Protein AF-A0A3M1D8J7-F1 (afdb_monomer_lite)

pLDDT: mean 91.41, std 10.43, range [51.34, 98.31]

Radius of gyration: 14.9 Å; chains: 1; bounding box: 29×40×41 Å

Sequence (67 aa):
LVEFETVLRTPIFDFHSVPTIEKLPSLNGTLNTYYCGSHFGHGLHEDAVRSAVDVATMLGVELPWKQ

Secondary structure (DSSP, 8-state):
--------------TTTHHHHTTGGGGTTGGG----SGGGTTSSHHHHHHHHHHHHHHTTPPPTT--

Structure (mmCIF, N/CA/C/O backbone):
data_AF-A0A3M1D8J7-F1
#
_entry.id   AF-A0A3M1D8J7-F1
#
loop_
_atom_site.group_PDB
_atom_site.id
_atom_site.type_symbol
_atom_site.label_atom_id
_atom_site.label_alt_id
_atom_site.label_comp_id
_atom_site.label_asym_id
_atom_site.label_entity_id
_atom_site.label_seq_id
_atom_site.pdbx_PDB_ins_code
_atom_site.Cartn_x
_atom_site.Cartn_y
_atom_site.Cartn_z
_atom_site.occupancy
_atom_site.B_iso_or_equiv
_atom_site.auth_seq_id
_atom_site.auth_comp_id
_atom_site.auth_asym_id
_atom_site.auth_atom_id
_atom_site.pdbx_PDB_model_num
ATOM 1 N N . LEU A 1 1 ? 13.687 -29.123 -14.885 1.00 51.34 1 LEU A N 1
ATOM 2 C CA . LEU A 1 1 ? 13.618 -27.678 -15.181 1.00 51.34 1 LEU A CA 1
ATOM 3 C C . LEU A 1 1 ? 12.153 -27.287 -15.107 1.00 51.34 1 LEU A C 1
ATOM 5 O O . LEU A 1 1 ? 11.352 -27.998 -15.697 1.00 51.34 1 LEU A O 1
ATOM 9 N N . VAL A 1 2 ? 11.798 -26.256 -14.346 1.00 60.84 2 VAL A N 1
ATOM 10 C CA . VAL A 1 2 ? 10.453 -25.672 -14.410 1.00 60.84 2 VAL A CA 1
ATOM 11 C C . VAL A 1 2 ? 10.601 -24.398 -15.228 1.00 60.84 2 VAL A C 1
ATOM 13 O O . VAL A 1 2 ? 11.178 -23.427 -14.745 1.00 60.84 2 VAL A O 1
ATOM 16 N N . GLU A 1 3 ? 10.174 -24.440 -16.486 1.00 65.56 3 GLU A N 1
ATOM 17 C CA . GLU A 1 3 ? 10.049 -23.249 -17.323 1.00 65.56 3 GLU A CA 1
ATOM 18 C C . GLU A 1 3 ? 8.665 -22.650 -17.083 1.00 65.56 3 GLU A C 1
ATOM 20 O O . GLU A 1 3 ? 7.643 -23.289 -17.329 1.00 65.56 3 GLU A O 1
ATOM 25 N N . PHE A 1 4 ? 8.632 -21.433 -16.548 1.00 72.00 4 PHE A N 1
ATOM 26 C CA . PHE A 1 4 ? 7.403 -20.659 -16.442 1.00 72.00 4 PHE A CA 1
ATOM 27 C C . PHE A 1 4 ? 7.250 -19.815 -17.712 1.00 72.00 4 PHE A C 1
ATOM 29 O O . PHE A 1 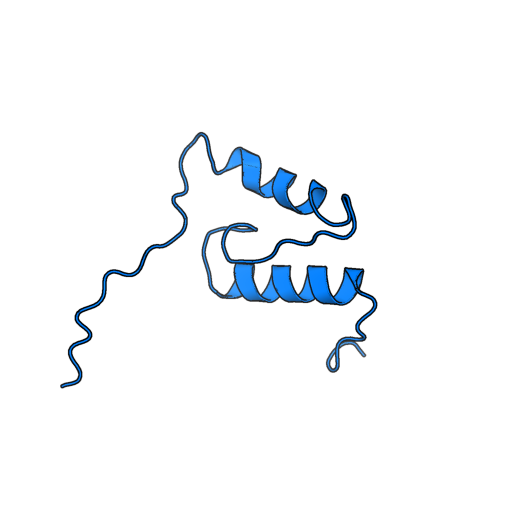4 ? 7.912 -18.790 -17.858 1.00 72.00 4 PHE A O 1
ATOM 36 N N . GLU A 1 5 ? 6.358 -20.215 -18.620 1.00 76.69 5 GLU A N 1
ATOM 37 C CA . GLU A 1 5 ? 5.882 -19.347 -19.706 1.00 76.69 5 GLU A CA 1
ATOM 38 C C . GLU A 1 5 ? 4.840 -18.368 -19.148 1.00 76.69 5 GLU A C 1
ATOM 40 O O . GLU A 1 5 ? 3.629 -18.585 -19.204 1.00 76.69 5 GLU A O 1
ATOM 45 N N . THR A 1 6 ? 5.293 -17.283 -18.525 1.00 79.00 6 THR A N 1
ATOM 46 C CA . THR A 1 6 ? 4.392 -16.224 -18.056 1.00 79.00 6 THR A CA 1
ATOM 47 C C . THR A 1 6 ? 5.048 -14.859 -18.144 1.00 79.00 6 THR A C 1
ATOM 49 O O . THR A 1 6 ? 6.209 -14.677 -17.784 1.00 79.00 6 THR A O 1
ATOM 52 N N . VAL A 1 7 ? 4.272 -13.876 -18.603 1.00 82.06 7 VAL A N 1
ATOM 53 C CA . VAL A 1 7 ? 4.678 -12.470 -18.604 1.00 82.06 7 VAL A CA 1
ATOM 54 C C . VAL A 1 7 ? 4.302 -11.855 -17.260 1.00 82.06 7 VAL A C 1
ATOM 56 O O . VAL A 1 7 ? 3.129 -11.598 -16.991 1.00 82.06 7 VAL A O 1
ATOM 59 N N . LEU A 1 8 ? 5.305 -11.593 -16.423 1.00 82.88 8 LEU A N 1
ATOM 60 C CA . LEU A 1 8 ? 5.141 -10.838 -15.182 1.00 82.88 8 LEU A CA 1
ATOM 61 C C . LEU A 1 8 ? 5.209 -9.336 -15.477 1.00 82.88 8 LEU A C 1
ATOM 63 O O . LEU A 1 8 ? 6.089 -8.874 -16.201 1.00 82.88 8 LEU A O 1
ATOM 67 N N . ARG A 1 9 ? 4.276 -8.565 -14.910 1.00 84.38 9 ARG A N 1
ATOM 68 C CA . ARG A 1 9 ? 4.264 -7.099 -14.995 1.00 84.38 9 ARG A CA 1
ATOM 69 C C . ARG A 1 9 ? 4.607 -6.516 -13.633 1.00 84.38 9 ARG A C 1
ATOM 71 O O . ARG A 1 9 ? 4.006 -6.900 -12.633 1.00 84.38 9 ARG A O 1
ATOM 78 N N . THR A 1 10 ? 5.542 -5.577 -13.610 1.00 85.88 10 THR A N 1
ATOM 79 C CA . THR A 1 10 ? 5.924 -4.817 -12.417 1.00 85.88 10 THR A CA 1
ATOM 80 C C . THR A 1 10 ? 5.511 -3.354 -12.576 1.00 85.88 10 THR A C 1
ATOM 82 O O . THR A 1 10 ? 5.305 -2.900 -13.707 1.00 85.88 10 THR A O 1
ATOM 85 N N . PRO A 1 11 ? 5.399 -2.594 -11.474 1.00 89.88 11 PRO A N 1
ATOM 86 C CA . PRO A 1 11 ? 5.268 -1.145 -11.551 1.00 89.88 11 PRO A CA 1
ATOM 87 C C . PRO A 1 11 ? 6.359 -0.520 -12.431 1.00 89.88 11 PRO A C 1
ATOM 89 O O . PRO A 1 11 ? 7.513 -0.953 -12.399 1.00 89.88 11 PRO A O 1
ATOM 92 N N . ILE A 1 12 ? 5.990 0.502 -13.204 1.00 90.69 12 ILE A N 1
ATOM 93 C CA . ILE A 1 12 ? 6.927 1.306 -13.994 1.00 90.69 12 ILE A CA 1
ATOM 94 C C . ILE A 1 12 ? 7.191 2.605 -13.233 1.00 90.69 12 ILE A C 1
ATOM 96 O O . ILE A 1 12 ? 6.264 3.359 -12.923 1.00 90.69 12 ILE A O 1
ATOM 100 N N . PHE A 1 13 ? 8.465 2.861 -12.947 1.00 92.31 13 PHE A N 1
ATOM 101 C CA . PHE A 1 13 ? 8.923 4.054 -12.246 1.00 92.31 13 PHE A CA 1
ATOM 102 C C . PHE A 1 13 ? 9.632 4.982 -13.223 1.00 92.31 13 PHE A C 1
ATOM 104 O O . PHE A 1 13 ? 10.754 4.712 -13.645 1.00 92.31 13 PHE A O 1
ATOM 111 N N . ASP A 1 14 ? 8.957 6.059 -13.598 1.00 94.38 14 ASP A N 1
ATOM 112 C CA . ASP A 1 14 ? 9.481 7.108 -14.462 1.00 94.38 14 ASP A CA 1
ATOM 113 C C . ASP A 1 14 ? 9.391 8.470 -13.757 1.00 94.38 14 ASP A C 1
ATOM 115 O O . ASP A 1 14 ? 8.920 8.591 -12.621 1.00 94.38 14 ASP A O 1
ATOM 119 N N . PHE A 1 15 ? 9.859 9.520 -14.430 1.00 96.44 15 PHE A N 1
ATOM 120 C CA . PHE A 1 15 ? 9.852 10.876 -13.879 1.00 96.44 15 PHE A CA 1
ATOM 121 C C . PHE A 1 15 ? 8.447 11.413 -13.568 1.00 96.44 15 PHE A C 1
ATOM 123 O O . PHE A 1 15 ? 8.323 12.369 -12.802 1.00 96.44 15 PHE A O 1
ATOM 130 N N . HIS A 1 16 ? 7.395 10.817 -14.129 1.00 93.94 16 HIS A N 1
ATOM 131 C CA . HIS A 1 16 ? 6.014 11.193 -13.855 1.00 93.94 16 HIS A CA 1
ATOM 132 C C . HIS A 1 16 ? 5.404 10.368 -12.719 1.00 93.94 16 HIS A C 1
ATOM 134 O O . HIS A 1 16 ? 4.623 10.913 -11.937 1.00 93.94 16 HIS A O 1
ATOM 140 N N . SER A 1 17 ? 5.756 9.087 -12.596 1.00 93.94 17 SER A N 1
ATOM 141 C CA . SER A 1 17 ? 5.170 8.182 -11.607 1.00 93.94 17 SER A CA 1
ATOM 142 C C . SER A 1 17 ? 5.853 8.271 -10.242 1.00 93.94 17 SER A C 1
ATOM 144 O O . SER A 1 17 ? 5.158 8.251 -9.224 1.00 93.94 17 SER A O 1
ATOM 146 N N . VAL A 1 18 ? 7.172 8.476 -10.182 1.00 95.44 18 VAL A N 1
ATOM 147 C CA . VAL A 1 18 ? 7.914 8.570 -8.909 1.00 95.44 18 VAL A CA 1
ATOM 148 C C . VAL A 1 18 ? 7.364 9.659 -7.969 1.00 95.44 18 VAL A C 1
ATOM 150 O O . VAL A 1 18 ? 7.090 9.340 -6.811 1.00 95.44 18 VAL A O 1
ATOM 153 N N . PRO A 1 19 ? 7.071 10.899 -8.420 1.00 95.81 19 PRO A N 1
ATOM 154 C CA . PRO A 1 19 ? 6.493 11.932 -7.549 1.00 95.81 19 PRO A CA 1
ATOM 155 C C . PRO A 1 19 ? 5.087 11.614 -7.017 1.00 95.81 19 PRO A C 1
ATOM 157 O O . PRO A 1 19 ? 4.558 12.351 -6.182 1.00 95.81 19 PRO A O 1
ATOM 160 N N . THR A 1 20 ? 4.426 10.575 -7.537 1.00 95.06 20 THR A N 1
ATOM 161 C CA . THR A 1 20 ? 3.097 10.158 -7.070 1.00 95.06 20 THR A CA 1
ATOM 162 C C . THR A 1 20 ? 3.164 9.187 -5.899 1.00 95.06 20 THR A C 1
ATOM 164 O O . THR A 1 20 ? 2.194 9.122 -5.148 1.00 95.06 20 THR A O 1
ATOM 167 N N . ILE A 1 21 ? 4.295 8.501 -5.686 1.00 95.94 21 ILE A N 1
ATOM 168 C CA . ILE A 1 21 ? 4.457 7.485 -4.631 1.00 95.94 21 ILE A CA 1
ATOM 169 C C . ILE A 1 21 ? 4.111 8.071 -3.257 1.00 95.94 21 ILE A C 1
ATOM 171 O O . ILE A 1 21 ? 3.310 7.497 -2.523 1.00 95.94 21 ILE A O 1
ATOM 175 N N . GLU A 1 22 ? 4.631 9.262 -2.944 1.00 95.50 22 GLU A N 1
ATOM 176 C CA .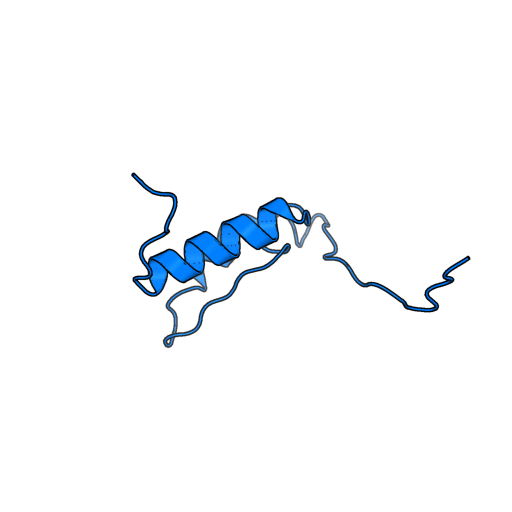 GLU A 1 22 ? 4.368 9.963 -1.676 1.00 95.50 22 GLU A CA 1
ATOM 177 C C . GLU A 1 22 ? 2.901 10.387 -1.507 1.00 95.50 22 GLU A C 1
ATOM 179 O O . GLU A 1 22 ? 2.431 10.596 -0.391 1.00 95.50 22 GLU A O 1
ATOM 184 N N . LYS A 1 23 ? 2.153 10.499 -2.610 1.00 96.56 23 LYS A N 1
ATOM 185 C CA . LYS A 1 23 ? 0.741 10.903 -2.610 1.00 96.56 23 LYS A CA 1
ATOM 186 C C . LYS A 1 23 ? -0.197 9.713 -2.450 1.00 96.56 23 LYS A C 1
ATOM 188 O O . LYS A 1 23 ? -1.312 9.901 -1.972 1.00 96.56 23 LYS A O 1
ATOM 193 N N . LEU A 1 24 ? 0.222 8.504 -2.823 1.00 95.94 24 LEU A N 1
ATOM 194 C CA . LEU A 1 24 ? -0.631 7.312 -2.783 1.00 95.94 24 LEU A CA 1
ATOM 195 C C . LEU A 1 24 ? -1.248 7.031 -1.399 1.00 95.94 24 LEU A C 1
ATOM 197 O O . LEU A 1 24 ? -2.447 6.751 -1.361 1.00 95.94 24 LEU A O 1
ATOM 201 N N . PRO A 1 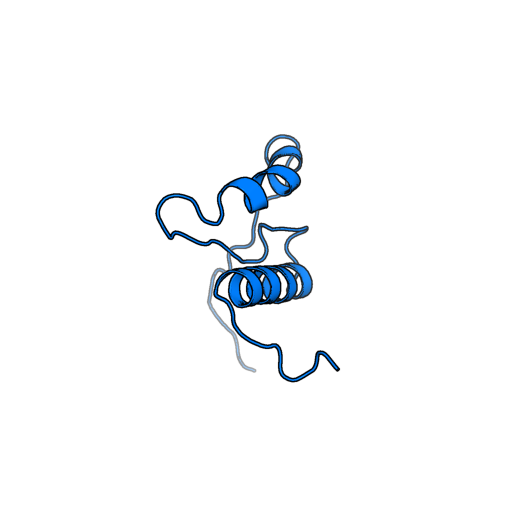25 ? -0.530 7.167 -0.262 1.00 96.19 25 PRO A N 1
ATOM 202 C CA . PRO A 1 25 ? -1.128 6.967 1.061 1.00 96.19 25 PRO A CA 1
ATOM 203 C C . PRO A 1 25 ? -2.332 7.869 1.348 1.00 96.19 25 PRO A C 1
ATOM 205 O O . PRO A 1 25 ? -3.222 7.464 2.089 1.00 96.19 25 PRO A O 1
ATOM 208 N N . SER A 1 26 ?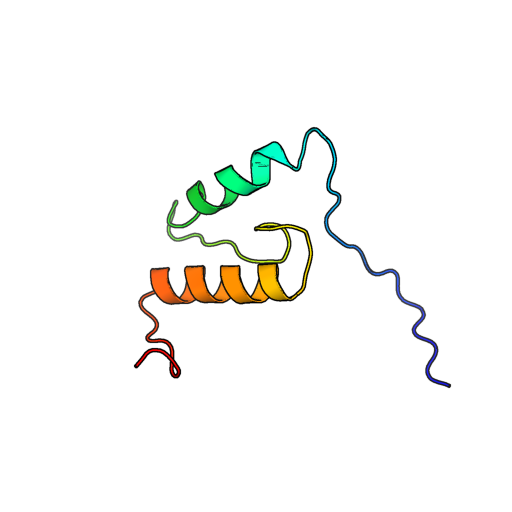 -2.402 9.056 0.733 1.00 96.44 26 SER A N 1
ATOM 209 C CA . SER A 1 26 ? -3.526 9.988 0.920 1.00 96.44 26 SER A CA 1
ATOM 210 C C . SER A 1 26 ? -4.849 9.491 0.324 1.00 96.44 26 SER A C 1
ATOM 212 O O . SER A 1 26 ? -5.905 10.019 0.661 1.00 96.44 26 SER A O 1
ATOM 214 N N . LEU A 1 27 ? -4.811 8.468 -0.537 1.00 96.50 27 LEU A N 1
ATOM 215 C CA . LEU A 1 27 ? -6.009 7.847 -1.105 1.00 96.50 27 LEU A CA 1
ATOM 216 C C . LEU A 1 27 ? -6.728 6.941 -0.095 1.00 96.50 27 LEU A C 1
ATOM 218 O O . LEU A 1 27 ? -7.934 6.718 -0.220 1.00 96.50 27 LEU A O 1
ATOM 222 N N . ASN A 1 28 ? -6.004 6.416 0.896 1.00 98.12 28 ASN A N 1
ATOM 223 C CA . ASN A 1 28 ? -6.541 5.457 1.856 1.00 98.12 28 ASN A CA 1
ATOM 224 C C . ASN A 1 28 ? -7.540 6.109 2.816 1.00 98.12 28 ASN A C 1
ATOM 226 O O . ASN A 1 28 ? -7.361 7.243 3.256 1.00 98.12 28 ASN A O 1
ATOM 230 N N . GLY A 1 29 ? -8.607 5.377 3.144 1.00 97.19 29 GLY A N 1
ATOM 231 C CA . GLY A 1 29 ? -9.684 5.855 4.016 1.00 97.19 29 GLY A CA 1
ATOM 232 C C . GLY A 1 29 ? -10.740 6.701 3.299 1.00 97.19 29 GLY A C 1
ATOM 233 O O . GLY A 1 29 ? -11.787 6.995 3.875 1.00 97.19 29 GLY A O 1
ATOM 234 N N . THR A 1 30 ? -10.534 7.037 2.023 1.00 97.69 30 THR A N 1
ATOM 235 C CA . THR A 1 30 ? -11.563 7.695 1.213 1.00 97.69 30 THR A CA 1
ATOM 236 C C . THR A 1 30 ? -12.642 6.684 0.841 1.00 97.69 30 THR A C 1
ATOM 238 O O . THR A 1 30 ? -12.345 5.651 0.246 1.00 97.69 30 THR A O 1
ATOM 241 N N . LEU A 1 31 ? -13.903 6.976 1.183 1.00 97.25 31 LEU A N 1
ATOM 242 C CA . LEU A 1 31 ? -15.053 6.105 0.897 1.00 97.25 31 LEU A CA 1
ATOM 243 C C . LEU A 1 31 ? -14.839 4.649 1.360 1.00 97.25 31 LEU A C 1
ATOM 245 O O . LEU A 1 31 ? -15.189 3.713 0.645 1.00 97.25 31 LEU A O 1
ATOM 249 N N . ASN A 1 32 ? -14.226 4.453 2.535 1.00 96.75 32 ASN A N 1
ATOM 250 C CA . ASN A 1 32 ? -13.875 3.131 3.077 1.00 96.75 32 ASN A CA 1
ATOM 251 C C . ASN A 1 32 ? -13.043 2.262 2.111 1.00 96.75 32 ASN A C 1
ATOM 253 O O . ASN A 1 32 ? -13.126 1.036 2.144 1.00 96.75 32 ASN A O 1
ATOM 257 N N . THR A 1 33 ? -12.260 2.890 1.232 1.00 98.00 33 THR A N 1
ATOM 258 C CA . THR A 1 33 ? -11.396 2.203 0.269 1.00 98.00 33 THR A CA 1
ATOM 259 C C . THR A 1 33 ? -9.938 2.333 0.686 1.00 98.00 33 THR A C 1
ATOM 261 O O . THR A 1 33 ? -9.493 3.387 1.148 1.00 98.00 33 THR A O 1
ATOM 264 N N . TYR A 1 34 ? -9.196 1.241 0.518 1.00 98.31 34 TYR A N 1
ATOM 265 C CA . TYR A 1 34 ? -7.799 1.132 0.908 1.00 98.31 34 TYR A CA 1
ATOM 266 C C . TYR A 1 34 ? -7.001 0.446 -0.196 1.00 98.31 34 TYR A C 1
ATOM 268 O O . TYR A 1 34 ? -7.485 -0.464 -0.868 1.00 98.31 34 TYR A O 1
ATOM 276 N N . TYR A 1 35 ? -5.765 0.887 -0.356 1.00 97.94 35 TYR A N 1
ATOM 277 C CA . TYR A 1 35 ? -4.834 0.487 -1.392 1.00 97.94 35 TYR A CA 1
ATOM 278 C C . TYR A 1 35 ? -3.486 0.160 -0.742 1.00 97.94 35 TYR A C 1
ATOM 280 O O . TYR A 1 35 ? -2.994 0.891 0.121 1.00 97.94 35 TYR A O 1
ATOM 288 N N . CYS A 1 36 ? -2.883 -0.938 -1.186 1.00 97.50 36 CYS A N 1
ATOM 289 C CA . CYS A 1 3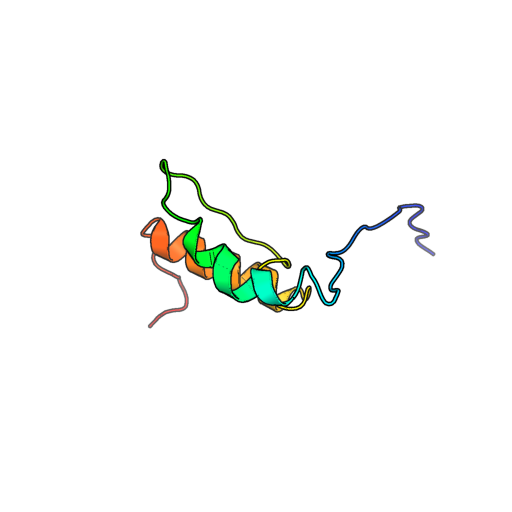6 ? -1.534 -1.366 -0.828 1.00 97.50 36 CYS A CA 1
ATOM 290 C C . CYS A 1 36 ? -0.891 -2.092 -2.015 1.00 97.50 36 CYS A C 1
ATOM 292 O O . CYS A 1 36 ? -1.574 -2.490 -2.961 1.00 97.50 36 CYS A O 1
ATOM 294 N N . GLY A 1 37 ? 0.422 -2.290 -1.965 1.00 96.50 37 GLY A N 1
ATOM 295 C CA . GLY A 1 37 ? 1.184 -2.997 -2.990 1.00 96.50 37 GLY A CA 1
ATOM 296 C C . GLY A 1 37 ? 2.510 -2.314 -3.301 1.00 96.50 37 GLY A C 1
ATOM 297 O O . GLY A 1 37 ? 2.846 -1.272 -2.744 1.00 96.50 37 GLY A O 1
ATOM 298 N N . SER A 1 38 ? 3.265 -2.885 -4.237 1.00 95.81 38 SER A N 1
ATOM 299 C CA . SER A 1 38 ? 4.623 -2.434 -4.572 1.00 95.81 38 SER A CA 1
ATOM 300 C C . SER A 1 38 ? 4.688 -1.028 -5.194 1.00 95.81 38 SER A C 1
ATOM 302 O O . SER A 1 38 ? 5.759 -0.434 -5.257 1.00 95.81 38 SER A O 1
ATOM 304 N N . HIS A 1 39 ? 3.543 -0.463 -5.595 1.00 95.56 39 HIS A N 1
ATOM 305 C CA . HIS A 1 39 ? 3.412 0.940 -6.003 1.00 95.56 39 HIS A CA 1
ATOM 306 C C . HIS A 1 39 ? 3.576 1.937 -4.842 1.00 95.56 39 HIS A C 1
ATOM 308 O O . HIS A 1 39 ? 3.936 3.083 -5.085 1.00 95.56 39 HIS A O 1
ATOM 314 N N . PHE A 1 40 ? 3.350 1.522 -3.590 1.00 96.38 40 PHE A N 1
ATOM 315 C CA . PHE A 1 40 ? 3.482 2.362 -2.387 1.00 96.38 40 PHE A CA 1
ATOM 316 C C . PHE A 1 40 ? 4.947 2.480 -1.908 1.00 96.38 40 PHE A C 1
ATOM 318 O O . PHE A 1 40 ? 5.228 2.629 -0.716 1.00 96.38 40 PHE A O 1
ATOM 325 N N . GLY A 1 41 ? 5.886 2.395 -2.849 1.00 93.75 41 GLY A N 1
ATOM 326 C CA . GLY A 1 41 ? 7.328 2.430 -2.639 1.00 93.75 41 GLY A CA 1
ATOM 327 C C . GLY A 1 41 ? 8.068 2.267 -3.966 1.00 93.75 41 GLY A C 1
ATOM 328 O O . GLY A 1 41 ? 7.612 2.776 -4.988 1.00 93.75 41 GLY A O 1
ATOM 329 N N . HIS A 1 42 ? 9.188 1.548 -3.969 1.00 93.31 42 HIS A N 1
ATOM 330 C CA . HIS A 1 42 ? 10.096 1.442 -5.118 1.00 93.31 42 HIS A CA 1
ATOM 331 C C . HIS A 1 42 ? 9.936 0.139 -5.915 1.00 93.31 42 HIS A C 1
ATOM 333 O O . HIS A 1 42 ? 10.825 -0.248 -6.674 1.00 93.31 42 HIS A O 1
ATOM 339 N N . GLY A 1 43 ? 8.804 -0.551 -5.764 1.00 92.88 43 GLY A N 1
ATOM 340 C CA . GLY A 1 43 ? 8.483 -1.741 -6.550 1.00 92.88 43 GLY A CA 1
ATOM 341 C C . GLY A 1 43 ? 8.914 -3.063 -5.935 1.00 92.88 43 GLY A C 1
ATOM 342 O O . GLY A 1 43 ? 8.690 -4.102 -6.558 1.00 92.88 43 GLY A O 1
ATOM 343 N N . LEU A 1 44 ? 9.513 -3.055 -4.746 1.00 93.62 44 LEU A N 1
ATOM 344 C CA . LEU A 1 44 ? 10.026 -4.265 -4.116 1.00 93.62 44 LEU A CA 1
ATOM 345 C C . LEU A 1 44 ? 8.943 -4.981 -3.302 1.00 93.62 44 LEU A C 1
ATOM 347 O O . LEU A 1 44 ? 7.897 -4.424 -2.960 1.00 93.62 44 LEU A O 1
ATOM 351 N N . HIS A 1 45 ? 9.213 -6.243 -2.962 1.00 95.06 45 HIS A N 1
ATOM 352 C CA . HIS A 1 45 ? 8.335 -7.023 -2.088 1.00 95.06 45 HIS A CA 1
ATOM 353 C C . HIS A 1 45 ? 8.161 -6.367 -0.713 1.00 95.06 45 HIS A C 1
ATOM 355 O O . HIS A 1 45 ? 7.055 -6.372 -0.180 1.00 95.06 45 HIS A O 1
ATOM 361 N N . GLU A 1 46 ? 9.214 -5.739 -0.188 1.00 96.94 46 GLU A N 1
ATOM 362 C CA . GLU A 1 46 ? 9.172 -5.014 1.086 1.00 96.94 46 GLU A CA 1
ATOM 363 C C . GLU A 1 46 ? 8.167 -3.855 1.054 1.00 96.94 46 GLU A C 1
ATOM 365 O O . GLU A 1 46 ? 7.397 -3.674 1.993 1.00 96.94 46 GLU A O 1
ATOM 370 N N . ASP A 1 47 ? 8.094 -3.116 -0.057 1.00 96.06 47 ASP A N 1
ATOM 371 C CA . ASP A 1 47 ? 7.142 -2.012 -0.214 1.00 96.06 47 ASP A CA 1
ATOM 372 C C . ASP A 1 47 ? 5.690 -2.515 -0.206 1.00 96.06 47 ASP A C 1
ATOM 374 O O . ASP A 1 47 ? 4.796 -1.903 0.390 1.00 96.06 47 ASP A O 1
ATOM 378 N N . ALA A 1 48 ? 5.454 -3.668 -0.840 1.00 96.19 48 ALA A N 1
ATOM 379 C CA . ALA A 1 48 ? 4.148 -4.312 -0.846 1.00 96.19 48 ALA A CA 1
ATOM 380 C C . ALA A 1 48 ? 3.743 -4.798 0.553 1.00 96.19 48 ALA A C 1
ATOM 382 O O . ALA A 1 48 ? 2.613 -4.557 0.976 1.00 96.19 48 ALA A O 1
ATOM 383 N N . VAL A 1 49 ? 4.661 -5.435 1.286 1.00 97.12 49 VAL A N 1
ATOM 384 C CA . VAL A 1 49 ? 4.397 -5.918 2.649 1.00 97.12 49 VAL A CA 1
ATOM 385 C C . VAL A 1 49 ? 4.168 -4.745 3.601 1.00 97.12 49 VAL A C 1
ATOM 387 O O . VAL A 1 49 ? 3.152 -4.716 4.293 1.00 97.12 49 VAL A O 1
ATOM 390 N N . ARG A 1 50 ? 5.052 -3.742 3.594 1.00 96.44 50 ARG A N 1
ATOM 391 C CA . ARG A 1 50 ? 4.935 -2.550 4.444 1.00 96.44 50 ARG A CA 1
ATOM 392 C C . ARG A 1 50 ? 3.606 -1.829 4.227 1.00 96.44 50 ARG A C 1
ATOM 394 O O . ARG A 1 50 ? 2.905 -1.540 5.190 1.00 96.44 50 ARG A O 1
ATOM 401 N N . SER A 1 51 ? 3.216 -1.598 2.973 1.00 97.62 51 SER A N 1
ATOM 402 C CA . SER A 1 51 ? 1.939 -0.935 2.674 1.00 97.62 51 SER A CA 1
ATOM 403 C C . SER A 1 51 ? 0.714 -1.766 3.072 1.00 97.62 51 SER A C 1
ATOM 405 O O . SER A 1 51 ? -0.295 -1.198 3.489 1.00 97.62 51 SER A O 1
ATOM 407 N N . ALA A 1 52 ? 0.781 -3.099 2.999 1.00 97.50 52 ALA A N 1
ATOM 408 C CA . ALA A 1 52 ? -0.289 -3.961 3.502 1.00 97.50 52 ALA A CA 1
ATOM 409 C C . ALA A 1 52 ? -0.417 -3.878 5.033 1.00 97.50 52 ALA A C 1
ATOM 411 O O . ALA A 1 52 ? -1.529 -3.831 5.558 1.00 97.50 52 ALA A O 1
ATOM 412 N N . VAL A 1 53 ? 0.710 -3.803 5.746 1.00 97.12 53 VAL A N 1
ATOM 413 C CA . VAL A 1 53 ? 0.750 -3.591 7.201 1.00 97.12 53 VAL A CA 1
ATOM 414 C C . VAL A 1 53 ? 0.159 -2.229 7.586 1.00 97.12 53 VAL A C 1
ATOM 416 O O . VAL A 1 53 ? -0.611 -2.144 8.549 1.00 97.12 53 VAL A O 1
ATOM 419 N N . ASP A 1 54 ? 0.458 -1.179 6.817 1.00 96.69 54 ASP A N 1
ATOM 420 C CA . ASP A 1 54 ? -0.118 0.155 7.016 1.00 96.69 54 ASP A CA 1
ATOM 421 C C . ASP A 1 54 ? -1.651 0.119 6.861 1.00 96.69 54 ASP A C 1
ATOM 423 O O . ASP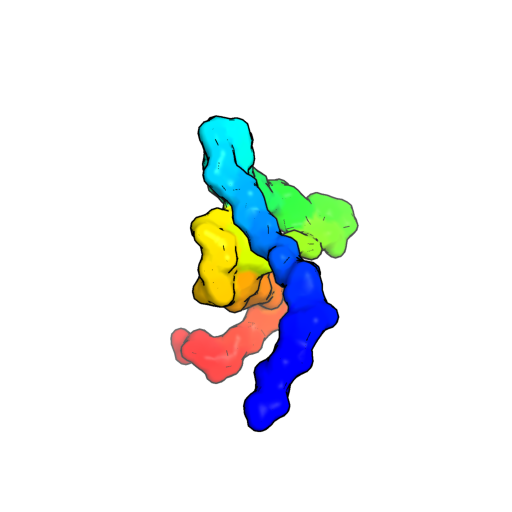 A 1 54 ? -2.373 0.603 7.736 1.00 96.69 54 ASP A O 1
ATOM 427 N N . VAL A 1 55 ? -2.167 -0.525 5.804 1.00 97.94 55 VAL A N 1
ATOM 428 C CA . VAL A 1 55 ? -3.618 -0.706 5.597 1.00 97.94 55 VAL A CA 1
ATOM 429 C C . VAL A 1 55 ? -4.254 -1.530 6.717 1.00 97.94 55 VAL A C 1
ATOM 431 O O . VAL A 1 55 ? -5.292 -1.132 7.242 1.00 97.94 55 VAL A O 1
ATOM 434 N N . ALA A 1 56 ? -3.640 -2.642 7.127 1.00 97.31 56 ALA A N 1
ATOM 435 C CA . ALA A 1 56 ? -4.145 -3.459 8.232 1.00 97.31 56 ALA A CA 1
ATOM 436 C C . ALA A 1 56 ? -4.266 -2.635 9.526 1.00 97.31 56 ALA A C 1
ATOM 438 O O . ALA A 1 56 ? -5.284 -2.706 10.216 1.00 97.31 56 ALA A O 1
ATOM 439 N N . THR A 1 57 ? -3.278 -1.781 9.802 1.00 96.25 57 THR A N 1
ATOM 440 C CA . THR A 1 57 ? -3.309 -0.858 10.945 1.00 96.25 57 THR A CA 1
ATOM 441 C C . THR A 1 57 ? -4.463 0.146 10.826 1.00 96.25 57 THR A C 1
ATOM 443 O O . THR A 1 57 ? -5.174 0.374 11.802 1.00 96.25 57 THR A O 1
ATOM 446 N N . MET A 1 58 ? -4.705 0.715 9.637 1.00 96.50 58 MET A N 1
ATOM 447 C CA . MET A 1 58 ? -5.837 1.632 9.397 1.00 96.50 58 MET A CA 1
ATOM 448 C C . MET A 1 58 ? -7.204 0.956 9.563 1.00 96.50 58 MET A C 1
ATOM 450 O O . MET A 1 58 ? -8.173 1.615 9.934 1.00 96.50 58 MET A O 1
ATOM 454 N N . LEU A 1 59 ? -7.280 -0.350 9.303 1.00 96.94 59 LEU A N 1
ATOM 455 C CA . LEU A 1 59 ? -8.468 -1.176 9.526 1.00 96.94 59 LEU A CA 1
ATOM 456 C C . LEU A 1 59 ? -8.628 -1.617 10.993 1.00 96.94 59 LEU A C 1
ATOM 458 O O . LEU A 1 59 ? -9.577 -2.330 11.312 1.00 96.94 59 LEU A O 1
ATOM 462 N N . GLY A 1 60 ? -7.726 -1.202 11.888 1.00 96.12 60 GLY A N 1
ATOM 463 C CA . GLY A 1 60 ? -7.779 -1.526 13.314 1.00 96.12 60 GLY A CA 1
ATOM 464 C C . GLY A 1 60 ? -7.267 -2.925 13.663 1.00 96.12 60 GLY A C 1
ATOM 465 O O . GLY A 1 60 ? -7.572 -3.426 14.743 1.00 96.12 60 GLY A O 1
ATOM 466 N N . VAL A 1 61 ? -6.507 -3.570 12.774 1.00 96.69 61 VAL A N 1
ATOM 467 C CA . VAL A 1 61 ? -5.891 -4.873 13.051 1.00 96.69 61 VAL A CA 1
ATOM 468 C C . VAL A 1 61 ? -4.673 -4.688 13.953 1.00 96.69 61 VAL A C 1
ATOM 470 O O . VAL A 1 61 ? -3.761 -3.919 13.646 1.00 96.69 61 VAL A O 1
ATOM 473 N N . GLU A 1 62 ? -4.632 -5.437 15.052 1.00 94.69 62 GLU A N 1
ATOM 474 C CA . GLU A 1 62 ? -3.455 -5.530 15.909 1.00 94.69 62 GLU A CA 1
ATOM 475 C C . GLU A 1 62 ? -2.404 -6.441 15.259 1.00 94.69 62 GLU A C 1
ATOM 477 O O . GLU A 1 62 ? -2.688 -7.578 14.875 1.00 94.69 62 GLU A O 1
ATOM 482 N N . LEU A 1 63 ? -1.182 -5.930 15.089 1.00 92.38 63 LEU A N 1
ATOM 483 C CA . LEU A 1 63 ? -0.108 -6.681 14.444 1.00 92.38 63 LEU A CA 1
ATOM 484 C C . LEU A 1 63 ? 0.509 -7.666 15.445 1.00 92.38 63 LEU A C 1
ATOM 486 O O . LEU A 1 63 ? 0.997 -7.223 16.483 1.00 92.38 63 LEU A O 1
ATOM 490 N N . PRO A 1 64 ? 0.609 -8.967 15.123 1.00 89.75 64 PRO A N 1
ATOM 491 C CA . PRO A 1 64 ? 1.020 -9.992 16.087 1.00 89.75 64 PRO A CA 1
ATOM 492 C C . PRO A 1 64 ? 2.496 -9.908 16.518 1.00 89.75 64 PRO A C 1
ATOM 494 O O . PRO A 1 64 ? 2.924 -10.659 17.389 1.00 89.75 64 PRO A O 1
ATOM 497 N N . TRP A 1 65 ? 3.284 -9.018 15.909 1.00 90.69 65 TRP A N 1
ATOM 498 C CA . TRP A 1 65 ? 4.694 -8.765 16.229 1.00 90.69 65 TRP A CA 1
ATOM 499 C C . TRP A 1 65 ? 4.954 -7.362 16.798 1.00 90.69 65 TRP A C 1
ATOM 501 O O . TRP A 1 65 ? 6.110 -7.030 17.066 1.00 90.69 65 TRP A O 1
ATOM 511 N N . LYS A 1 66 ? 3.924 -6.519 16.964 1.00 70.69 66 LYS A N 1
ATOM 512 C CA . LYS A 1 66 ? 4.062 -5.278 17.737 1.00 70.69 66 LYS A CA 1
ATOM 513 C C . LYS A 1 66 ? 3.929 -5.640 19.217 1.00 70.69 66 LYS A C 1
ATOM 515 O O . LYS A 1 66 ? 2.842 -5.986 19.660 1.00 70.69 66 LYS A O 1
ATOM 520 N N . GLN A 1 67 ? 5.054 -5.609 19.930 1.00 53.31 67 GLN A N 1
ATOM 521 C CA . GLN A 1 67 ? 5.089 -5.599 21.395 1.00 53.31 67 GLN A CA 1
ATOM 522 C C . GLN A 1 67 ? 4.847 -4.186 21.920 1.00 53.31 67 GLN A C 1
ATOM 524 O O . GLN A 1 67 ? 5.354 -3.236 21.278 1.00 53.31 67 GLN A O 1
#

Foldseek 3Di:
DDDDPDDDDFDDDDPVLVVCLVVQCVVDPVVNDADAALSNDPGDPVRRVVRVVVNCVVVVHDDPPDD